Protein AF-A0A261EPU2-F1 (afdb_monomer)

Secondary structure (DSSP, 8-state):
----TT-SEEEEE-SSS-EEEEEESSHHHHHHHHHHT-EEETTTTEEEPPEEEEGGGEEEEE--S-SSS-TT-EEEEE-TTPPPB-

pLDDT: mean 92.69, std 5.02, range [67.62, 97.56]

Foldseek 3Di:
DDDDPQFFKWFWDDDPDIATLGGDNDPVVNQVSQVVPWDQDPPPPGTDTTFMFTPVQKDWDFDDPDPVDDGRDIGIDGHPPTDTDD

Sequence (86 aa):
MRKDNKNRYYVIGGQYEPYCYGGTPTLLGAKRLAGRNMEHWDNWQGWHRPHVYKAEDVIETEAHGCLTHDDGSIIIMPREDATPMA

Solvent-accessible surface area (backbone atoms only — not comparable to full-atom values): 5099 Å² total; per-residue (Å²): 95,83,89,54,93,72,32,45,22,33,23,41,29,64,88,92,54,83,42,61,83,46,67,22,64,41,70,70,52,32,54,54,50,19,68,73,52,59,40,76,43,89,84,79,77,40,78,44,68,31,37,36,33,47,43,88,39,44,44,80,45,71,35,70,88,48,92,91,47,60,68,74,39,52,36,54,45,71,41,96,85,50,72,67,57,132

Organism: NCBI:txid987063

Structure (mmCIF, N/CA/C/O backbone):
data_AF-A0A261EPU2-F1
#
_entry.id   AF-A0A261EPU2-F1
#
loop_
_atom_site.group_PDB
_atom_site.id
_atom_site.type_symbol
_atom_site.label_atom_id
_atom_site.label_alt_id
_atom_site.label_comp_id
_atom_site.label_asym_id
_atom_site.label_entity_id
_atom_site.label_seq_id
_atom_site.pdbx_PDB_ins_code
_atom_site.Cartn_x
_atom_site.Cartn_y
_atom_site.Cartn_z
_atom_site.occupancy
_atom_site.B_iso_or_equiv
_atom_site.auth_seq_id
_atom_site.auth_comp_id
_atom_site.auth_asym_id
_atom_site.auth_atom_id
_atom_site.pdbx_PDB_model_num
ATOM 1 N N . MET A 1 1 ? 2.682 4.173 8.795 1.00 67.62 1 MET A N 1
ATOM 2 C CA . MET A 1 1 ? 1.682 5.230 8.475 1.00 67.62 1 MET A CA 1
ATOM 3 C C . MET A 1 1 ? 0.353 4.827 9.100 1.00 67.62 1 MET A C 1
ATOM 5 O O . MET A 1 1 ? 0.040 3.651 9.034 1.00 67.62 1 MET A O 1
ATOM 9 N N . ARG A 1 2 ? -0.410 5.747 9.709 1.00 77.69 2 ARG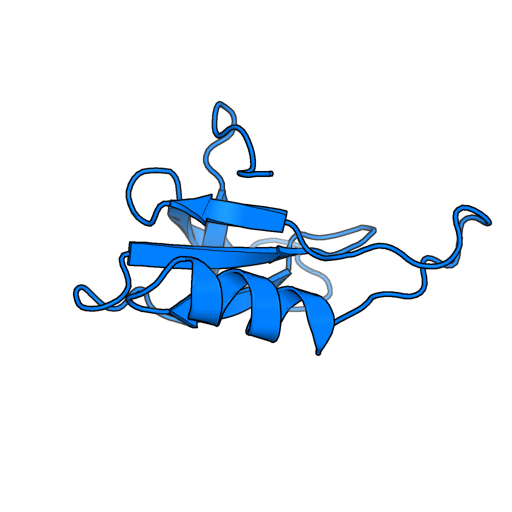 A N 1
ATOM 10 C CA . ARG A 1 2 ? -1.741 5.428 10.263 1.00 77.69 2 ARG A CA 1
ATOM 11 C C . ARG A 1 2 ? -2.865 5.771 9.287 1.00 77.69 2 ARG A C 1
ATOM 13 O O . ARG A 1 2 ? -2.732 6.669 8.452 1.00 77.69 2 ARG A O 1
ATOM 20 N N . LYS A 1 3 ? -3.963 5.039 9.393 1.00 83.31 3 LYS A N 1
ATOM 21 C CA . LYS A 1 3 ? -5.201 5.196 8.653 1.00 83.31 3 LYS A CA 1
ATOM 22 C C . LYS A 1 3 ? -5.895 6.480 9.108 1.00 83.31 3 LYS A C 1
ATOM 24 O O . LYS A 1 3 ? -5.972 6.781 10.295 1.00 83.31 3 LYS A O 1
ATOM 29 N N . ASP A 1 4 ? -6.389 7.250 8.148 1.00 86.56 4 ASP A N 1
ATOM 30 C CA . ASP A 1 4 ? -7.144 8.476 8.392 1.00 86.56 4 ASP A CA 1
ATOM 31 C C . ASP A 1 4 ? -8.600 8.199 8.025 1.00 86.56 4 ASP A C 1
ATOM 33 O O . ASP A 1 4 ? -8.893 7.766 6.910 1.00 86.56 4 ASP A O 1
ATOM 37 N N . ASN A 1 5 ? -9.515 8.487 8.949 1.00 86.25 5 ASN A N 1
ATOM 38 C CA . ASN A 1 5 ? -10.954 8.310 8.758 1.00 86.25 5 ASN A CA 1
ATOM 39 C C . ASN A 1 5 ? -11.524 9.141 7.595 1.00 86.25 5 ASN A C 1
ATOM 41 O O . ASN A 1 5 ? -12.626 8.865 7.122 1.00 86.25 5 ASN A O 1
ATOM 45 N N . LYS A 1 6 ? -10.802 10.161 7.117 1.00 91.88 6 LYS A N 1
ATOM 46 C CA . LYS A 1 6 ? -11.187 10.951 5.938 1.00 91.88 6 LYS A CA 1
ATOM 47 C C . LYS A 1 6 ? -10.881 10.236 4.622 1.00 91.88 6 LYS A C 1
ATOM 49 O O . LYS A 1 6 ? -11.494 10.558 3.602 1.00 91.88 6 LYS A O 1
ATOM 54 N N . ASN A 1 7 ? -9.947 9.287 4.622 1.00 95.19 7 ASN A N 1
ATOM 55 C CA . ASN A 1 7 ? -9.559 8.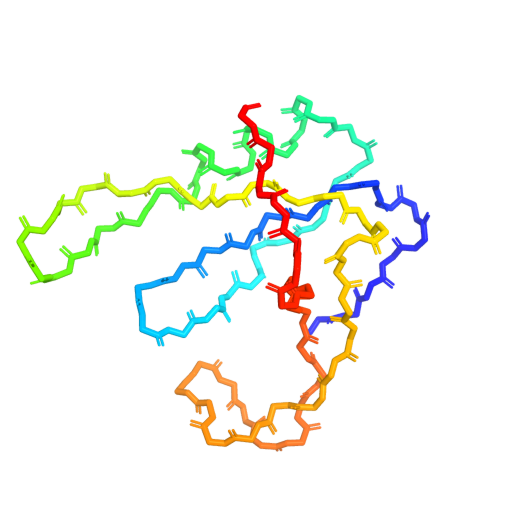561 3.422 1.00 95.19 7 ASN A CA 1
ATOM 56 C C . ASN A 1 7 ? -10.536 7.421 3.154 1.00 95.19 7 ASN A C 1
ATOM 58 O O . ASN A 1 7 ? -10.840 6.612 4.024 1.00 95.19 7 ASN A O 1
ATOM 62 N N . ARG A 1 8 ? -11.015 7.355 1.912 1.00 96.44 8 ARG A N 1
ATOM 63 C CA . ARG A 1 8 ? -11.907 6.290 1.436 1.00 96.44 8 ARG A CA 1
ATOM 64 C C . ARG A 1 8 ? -11.181 5.261 0.588 1.00 96.44 8 ARG A C 1
ATOM 66 O O . ARG A 1 8 ? -11.723 4.185 0.364 1.00 96.44 8 ARG A O 1
ATOM 73 N N . TYR A 1 9 ? -9.982 5.594 0.126 1.00 97.00 9 TYR A N 1
ATOM 74 C CA . TYR A 1 9 ? -9.173 4.761 -0.745 1.00 97.00 9 TYR A CA 1
ATOM 75 C C . TYR A 1 9 ? -7.722 4.804 -0.292 1.00 97.00 9 TYR A C 1
ATOM 77 O O . TYR A 1 9 ? -7.259 5.838 0.188 1.00 97.00 9 TYR A O 1
ATOM 85 N N . TYR A 1 10 ? -7.019 3.699 -0.482 1.00 97.25 10 TYR A N 1
ATOM 86 C CA . TYR A 1 10 ? -5.602 3.539 -0.197 1.00 97.25 10 TYR A CA 1
ATOM 87 C C . TYR A 1 10 ? -4.894 2.996 -1.427 1.00 97.25 10 TYR A C 1
ATOM 89 O O . TYR A 1 10 ? -5.451 2.181 -2.159 1.00 97.25 10 TYR A O 1
ATOM 97 N N . VAL A 1 11 ? -3.684 3.483 -1.673 1.00 97.31 11 VAL A N 1
ATOM 98 C CA . VAL A 1 11 ? -2.845 3.046 -2.785 1.00 97.31 11 VAL A CA 1
ATOM 99 C C . VAL A 1 11 ? -1.728 2.194 -2.219 1.00 97.31 11 VAL A C 1
ATOM 101 O O . VAL A 1 11 ? -0.889 2.698 -1.471 1.00 97.31 11 VAL A O 1
ATOM 104 N N . ILE A 1 12 ? -1.746 0.911 -2.560 1.00 96.25 12 ILE A N 1
ATOM 105 C CA . ILE A 1 12 ? -0.802 -0.078 -2.049 1.00 96.25 12 ILE A CA 1
ATOM 106 C C . ILE A 1 12 ? -0.207 -0.819 -3.244 1.00 96.25 12 ILE A C 1
ATOM 108 O O . ILE A 1 12 ? -0.937 -1.291 -4.117 1.00 96.25 12 ILE A O 1
ATOM 112 N N . GLY A 1 13 ? 1.117 -0.863 -3.306 1.00 94.50 13 GLY A N 1
ATOM 113 C CA . GLY A 1 13 ? 1.879 -1.561 -4.341 1.00 94.50 13 GLY A CA 1
ATOM 114 C C . GLY A 1 13 ? 3.067 -2.285 -3.725 1.00 94.50 13 GLY A C 1
ATOM 115 O O . GLY A 1 13 ? 3.050 -2.556 -2.530 1.00 94.50 13 GLY A O 1
ATOM 116 N N . GLY A 1 14 ? 4.081 -2.577 -4.521 1.00 92.38 14 GLY A N 1
ATOM 117 C CA . GLY A 1 14 ? 5.312 -3.223 -4.107 1.00 92.38 14 GLY A CA 1
ATOM 118 C C . GLY A 1 14 ? 5.453 -4.604 -4.733 1.00 92.38 14 GLY A C 1
ATOM 119 O O . GLY A 1 14 ? 4.499 -5.374 -4.824 1.00 92.38 14 GLY A O 1
ATOM 120 N N . GLN A 1 15 ? 6.668 -4.904 -5.188 1.00 90.44 15 GLN A N 1
ATOM 121 C CA . GLN A 1 15 ? 6.988 -6.158 -5.867 1.00 90.44 15 GLN A CA 1
ATOM 122 C C . GLN A 1 15 ? 7.095 -7.335 -4.892 1.00 90.44 15 GLN A C 1
ATOM 124 O O . GLN A 1 15 ? 6.511 -8.391 -5.114 1.00 90.44 15 GLN A O 1
ATOM 129 N N . TYR A 1 16 ? 7.879 -7.153 -3.829 1.00 89.06 16 TYR A N 1
ATOM 130 C CA . TYR A 1 16 ? 8.207 -8.206 -2.863 1.00 89.06 16 TYR A CA 1
ATOM 131 C C . TYR A 1 16 ? 7.496 -8.020 -1.523 1.00 89.06 16 TYR A C 1
ATOM 133 O O . TYR A 1 16 ? 7.256 -8.990 -0.812 1.00 89.06 16 TYR A O 1
ATOM 141 N N . GLU A 1 17 ? 7.153 -6.780 -1.188 1.00 89.50 17 GLU A N 1
ATOM 142 C CA . GLU A 1 17 ? 6.492 -6.408 0.056 1.00 89.50 17 GLU A CA 1
ATOM 143 C C . GLU A 1 17 ? 5.431 -5.343 -0.247 1.00 89.50 17 GLU A C 1
ATOM 145 O O . GLU A 1 17 ? 5.722 -4.420 -1.012 1.00 89.50 17 GLU A O 1
ATOM 150 N N . PRO A 1 18 ? 4.226 -5.433 0.343 1.00 90.12 18 PRO A N 1
ATOM 151 C CA . PRO A 1 18 ? 3.228 -4.384 0.221 1.00 90.12 18 PRO A CA 1
ATOM 152 C C . PRO A 1 18 ? 3.706 -3.077 0.869 1.00 90.12 18 PRO A C 1
ATOM 154 O O . PRO A 1 18 ? 4.002 -3.014 2.059 1.00 90.12 18 PRO A O 1
ATOM 157 N N . TYR A 1 19 ? 3.692 -1.998 0.094 1.00 92.75 19 TYR A N 1
ATOM 158 C CA . TYR A 1 19 ? 3.989 -0.643 0.536 1.00 92.75 19 TYR A CA 1
ATOM 159 C C . TYR A 1 19 ? 2.791 0.282 0.306 1.00 92.75 19 TYR A C 1
ATOM 161 O O . TYR A 1 19 ? 2.263 0.400 -0.803 1.00 92.75 19 TYR A O 1
ATOM 169 N N . CYS A 1 20 ? 2.363 0.975 1.363 1.00 94.81 20 CYS A N 1
ATOM 170 C CA . CYS A 1 20 ? 1.275 1.946 1.297 1.00 94.81 20 CYS A CA 1
ATOM 171 C C . CYS A 1 20 ? 1.797 3.337 0.897 1.00 94.81 20 CYS A C 1
ATOM 173 O O . CYS A 1 20 ? 2.316 4.081 1.727 1.00 94.81 20 CYS A O 1
ATOM 175 N N . TYR A 1 21 ? 1.545 3.741 -0.351 1.00 95.19 21 TYR A N 1
ATOM 176 C CA . TYR A 1 21 ? 1.889 5.066 -0.892 1.00 95.19 21 TYR A CA 1
ATOM 177 C C . TYR A 1 21 ? 1.008 6.204 -0.369 1.00 95.19 21 TYR A C 1
ATOM 179 O O . TYR A 1 21 ? 1.325 7.381 -0.552 1.00 95.19 21 TYR A O 1
ATOM 187 N N . GLY A 1 22 ? -0.126 5.868 0.246 1.00 94.94 22 GLY A N 1
ATOM 188 C CA . GLY A 1 22 ? -0.985 6.821 0.933 1.00 94.94 22 GLY A CA 1
ATOM 189 C C . GLY A 1 22 ? -2.475 6.584 0.719 1.00 94.94 22 GLY A C 1
ATOM 190 O O . GLY A 1 22 ? -2.889 5.679 -0.003 1.00 94.94 22 GLY A O 1
ATOM 191 N N . GLY A 1 23 ? -3.286 7.428 1.358 1.00 95.56 23 GLY A N 1
ATOM 192 C CA . GLY A 1 23 ? -4.742 7.399 1.250 1.00 95.56 23 GLY A CA 1
ATOM 193 C C . GLY A 1 23 ? -5.313 8.668 0.625 1.00 95.56 23 GLY A C 1
ATOM 194 O O . GLY A 1 23 ? -4.706 9.739 0.693 1.00 95.56 23 GLY A O 1
ATOM 195 N N . THR A 1 24 ? -6.489 8.552 0.010 1.00 96.38 24 THR A N 1
ATOM 196 C CA . THR A 1 24 ? -7.227 9.681 -0.564 1.00 96.38 24 THR A CA 1
ATOM 197 C C . THR A 1 24 ? -8.731 9.578 -0.278 1.00 96.38 24 THR A C 1
ATOM 199 O O . THR A 1 24 ? -9.290 8.480 -0.187 1.00 96.38 24 THR A O 1
ATOM 202 N N . PRO A 1 25 ? -9.452 10.711 -0.187 1.00 97.19 25 PRO A N 1
ATOM 203 C CA . PRO A 1 25 ? -10.906 10.708 -0.001 1.00 97.19 25 PRO A CA 1
ATOM 204 C C . PRO A 1 25 ? -11.681 10.340 -1.280 1.00 97.19 25 PRO A C 1
ATOM 206 O O . PRO A 1 25 ? -12.836 9.926 -1.206 1.00 97.19 25 PRO A O 1
ATOM 209 N N . THR A 1 26 ? -11.071 10.489 -2.463 1.00 96.88 26 THR A N 1
ATOM 210 C CA . THR A 1 26 ? -11.719 10.251 -3.766 1.00 96.88 26 THR A CA 1
ATOM 211 C C . THR A 1 26 ? -10.980 9.201 -4.592 1.00 96.88 26 THR A C 1
ATOM 213 O O . THR A 1 26 ? -9.749 9.138 -4.558 1.00 96.88 26 THR A O 1
ATOM 216 N N . LEU A 1 27 ? -11.726 8.427 -5.391 1.00 96.38 27 LEU A N 1
ATOM 217 C CA . LEU A 1 27 ? -11.168 7.407 -6.288 1.00 96.38 27 LEU A CA 1
ATOM 218 C C . LEU A 1 27 ? -10.268 8.035 -7.360 1.00 96.38 27 LEU A C 1
ATOM 220 O O . LEU A 1 27 ? -9.204 7.511 -7.669 1.00 96.38 27 LEU A O 1
ATOM 224 N N . LEU A 1 28 ? -10.659 9.196 -7.896 1.00 97.19 28 LEU A N 1
ATOM 225 C CA . LEU A 1 28 ? -9.836 9.937 -8.856 1.00 97.19 28 LEU A CA 1
ATOM 226 C C . LEU A 1 28 ? -8.485 10.341 -8.247 1.00 97.19 28 LEU A C 1
ATOM 228 O O . LEU A 1 28 ? -7.455 10.241 -8.913 1.00 97.19 28 LEU A O 1
ATOM 232 N N . GLY A 1 29 ? -8.484 10.776 -6.982 1.00 97.12 29 GLY A N 1
ATOM 233 C CA . GLY A 1 29 ? -7.262 11.066 -6.238 1.00 97.12 29 GLY A CA 1
ATOM 234 C C . GLY A 1 29 ? -6.369 9.833 -6.111 1.00 97.12 29 GLY A C 1
ATOM 235 O O . GLY A 1 29 ? -5.178 9.925 -6.405 1.00 97.12 29 GLY A O 1
ATOM 236 N N . ALA A 1 30 ? -6.951 8.681 -5.769 1.00 97.12 30 ALA A N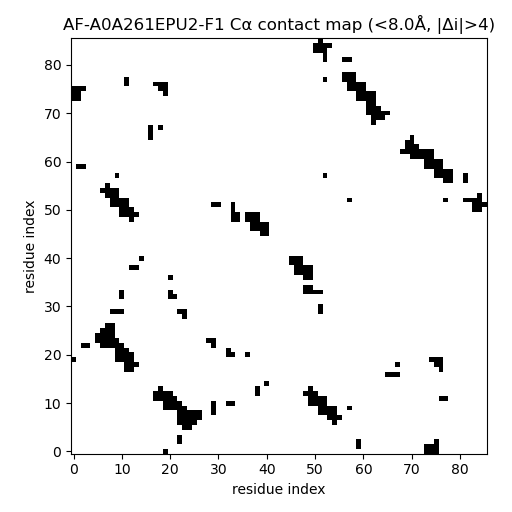 1
ATOM 237 C CA . ALA A 1 30 ? -6.223 7.422 -5.641 1.00 97.12 30 ALA A CA 1
ATOM 238 C C . ALA A 1 30 ? -5.616 6.981 -6.978 1.00 97.12 30 ALA A C 1
ATOM 240 O O . ALA A 1 30 ? -4.428 6.687 -7.038 1.00 97.12 30 ALA A O 1
ATOM 241 N N . LYS A 1 31 ? -6.375 7.041 -8.082 1.00 96.50 31 LYS A N 1
ATOM 242 C CA . LYS A 1 31 ? -5.864 6.712 -9.427 1.00 96.50 31 LYS A CA 1
ATOM 243 C C . LYS A 1 31 ? -4.708 7.622 -9.852 1.00 96.50 31 LYS A C 1
ATOM 245 O O . LYS A 1 31 ? -3.732 7.151 -10.431 1.00 96.50 31 LYS A O 1
ATOM 250 N N . ARG A 1 32 ? -4.781 8.921 -9.537 1.00 97.56 32 ARG A N 1
ATOM 251 C CA . ARG A 1 32 ? -3.677 9.871 -9.774 1.00 97.56 32 ARG A CA 1
ATOM 252 C C . ARG A 1 32 ? -2.469 9.590 -8.884 1.00 97.56 32 ARG A C 1
ATOM 254 O O . ARG A 1 32 ? -1.340 9.774 -9.324 1.00 97.56 32 ARG A O 1
ATOM 261 N N . LEU A 1 33 ? -2.687 9.193 -7.632 1.00 97.31 33 LEU A N 1
ATOM 262 C CA . LEU A 1 33 ? -1.610 8.814 -6.721 1.00 97.31 33 LEU A CA 1
ATOM 263 C C . LEU A 1 33 ? -0.919 7.532 -7.202 1.00 97.31 33 LEU A C 1
ATOM 265 O O . LEU A 1 33 ? 0.300 7.535 -7.320 1.00 97.31 33 LEU A O 1
ATOM 269 N N . ALA A 1 34 ? -1.676 6.506 -7.587 1.00 97.06 34 ALA A N 1
ATOM 270 C CA . ALA A 1 34 ? -1.148 5.281 -8.185 1.00 97.06 34 ALA A CA 1
ATOM 271 C C . ALA A 1 34 ? -0.347 5.567 -9.465 1.00 97.06 34 ALA A C 1
ATOM 273 O O . ALA A 1 34 ? 0.763 5.078 -9.626 1.00 97.06 34 ALA A O 1
ATOM 274 N N . GLY A 1 35 ? -0.854 6.435 -10.348 1.00 96.69 35 GLY A N 1
ATOM 275 C CA . GLY A 1 35 ? -0.133 6.824 -11.565 1.00 96.69 35 GLY A CA 1
ATOM 276 C C . GLY A 1 35 ? 1.181 7.579 -11.322 1.00 96.69 35 GLY A C 1
ATOM 277 O O . GLY A 1 35 ? 2.069 7.508 -12.162 1.00 96.69 35 GLY A O 1
ATOM 278 N N . ARG A 1 36 ? 1.323 8.291 -10.195 1.00 96.75 36 ARG A N 1
ATOM 279 C CA . ARG A 1 36 ? 2.572 8.985 -9.820 1.00 96.75 36 ARG A CA 1
ATOM 280 C C . ARG A 1 36 ? 3.598 8.073 -9.152 1.00 96.75 36 ARG A C 1
ATOM 282 O O . ARG A 1 36 ? 4.766 8.431 -9.124 1.00 96.75 36 ARG A O 1
ATOM 289 N N . ASN A 1 37 ? 3.159 6.931 -8.631 1.00 96.25 37 ASN A N 1
ATOM 290 C CA . ASN A 1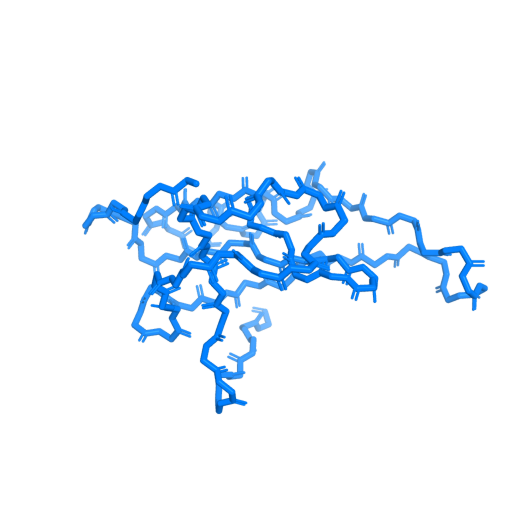 37 ? 3.999 5.957 -7.940 1.00 96.25 37 ASN A CA 1
ATOM 291 C C . ASN A 1 37 ? 4.130 4.673 -8.770 1.00 96.25 37 ASN A C 1
ATOM 293 O O . ASN A 1 37 ? 4.005 3.582 -8.237 1.00 96.25 37 ASN A O 1
ATOM 297 N N . MET A 1 38 ? 4.314 4.792 -10.089 1.00 95.69 38 MET A N 1
ATOM 298 C CA . MET A 1 38 ? 4.601 3.626 -10.931 1.00 95.69 38 MET A CA 1
ATOM 299 C C . MET A 1 38 ? 5.896 2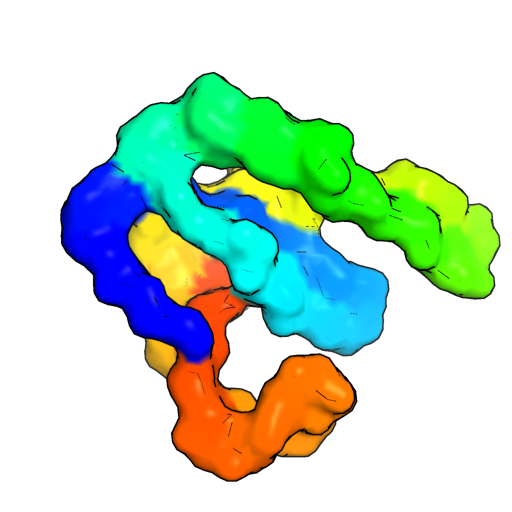.955 -10.464 1.00 95.69 38 MET A C 1
ATOM 301 O O . MET A 1 38 ? 6.899 3.625 -10.226 1.00 95.69 38 MET A O 1
ATOM 305 N N . GLU A 1 39 ? 5.870 1.635 -10.381 1.00 93.69 39 GLU A N 1
ATOM 306 C CA . GLU A 1 39 ? 6.969 0.813 -9.895 1.00 93.69 39 GLU A CA 1
ATOM 307 C C . GLU A 1 39 ? 7.626 0.107 -11.065 1.00 93.69 39 GLU A C 1
ATOM 309 O O . GLU A 1 39 ? 6.941 -0.461 -11.911 1.00 93.69 39 GLU A O 1
ATOM 314 N N . HIS A 1 40 ? 8.951 0.114 -11.111 1.00 93.31 40 HIS A N 1
ATOM 315 C CA . HIS A 1 40 ? 9.674 -0.756 -12.022 1.00 93.31 40 HIS A CA 1
ATOM 316 C C . HIS A 1 40 ? 10.057 -2.032 -11.275 1.00 93.31 40 HIS A C 1
ATOM 318 O O . HIS A 1 40 ? 10.869 -1.979 -10.353 1.00 93.31 40 HIS A O 1
ATOM 324 N N . TRP A 1 41 ? 9.481 -3.163 -11.670 1.00 93.88 41 TRP A N 1
ATOM 325 C CA . TRP A 1 41 ? 9.769 -4.465 -11.080 1.00 93.88 41 TRP A CA 1
ATOM 326 C C . TRP A 1 41 ? 10.981 -5.103 -11.760 1.00 93.88 41 TRP A C 1
ATOM 328 O O . TRP A 1 41 ? 11.068 -5.182 -12.989 1.00 93.88 41 TRP A O 1
ATOM 338 N N . ASP A 1 42 ? 11.939 -5.552 -10.953 1.00 91.19 42 ASP A N 1
ATOM 339 C CA . ASP A 1 42 ? 13.230 -6.073 -11.420 1.00 91.19 42 ASP A CA 1
ATOM 340 C C . ASP A 1 42 ? 13.186 -7.544 -11.883 1.00 91.19 42 ASP A C 1
ATOM 342 O O . ASP A 1 42 ? 14.159 -8.056 -12.430 1.00 91.19 42 ASP A O 1
ATOM 346 N N . ASN A 1 43 ? 12.031 -8.205 -11.771 1.00 92.38 43 ASN A N 1
ATOM 347 C CA . ASN A 1 43 ? 11.788 -9.588 -12.198 1.00 92.38 43 ASN A CA 1
ATOM 348 C C . ASN A 1 43 ? 11.377 -9.721 -13.681 1.00 92.38 43 ASN A C 1
ATOM 350 O O . ASN A 1 43 ? 10.618 -10.623 -14.040 1.00 92.38 43 ASN A O 1
ATOM 354 N N . TRP A 1 44 ? 11.839 -8.803 -14.536 1.00 88.75 44 TRP A N 1
ATOM 355 C CA . TRP A 1 44 ? 11.488 -8.699 -15.962 1.00 88.75 44 TRP A CA 1
ATOM 356 C C . TRP A 1 44 ? 9.997 -8.484 -16.289 1.00 88.75 44 TRP A C 1
ATOM 358 O O . TRP A 1 44 ? 9.636 -8.518 -17.464 1.00 88.75 44 TRP A O 1
ATOM 368 N N . GLN A 1 45 ? 9.130 -8.198 -15.309 1.00 91.31 45 GLN A N 1
ATOM 369 C CA . GLN A 1 45 ? 7.730 -7.830 -15.580 1.00 91.31 45 GLN A CA 1
ATOM 370 C C . GLN A 1 45 ? 7.548 -6.340 -15.930 1.00 91.31 45 GLN A C 1
ATOM 372 O O . GLN A 1 45 ? 6.525 -5.949 -16.492 1.00 91.31 45 GLN A O 1
ATOM 377 N N . GLY A 1 46 ? 8.575 -5.513 -15.704 1.00 93.50 46 GLY A N 1
ATOM 378 C CA . GLY A 1 46 ? 8.615 -4.128 -16.164 1.00 93.50 46 GLY A CA 1
ATOM 379 C C . GLY A 1 46 ? 7.837 -3.176 -15.260 1.00 93.50 46 GLY A C 1
ATOM 380 O O . GLY A 1 46 ? 7.972 -3.219 -14.042 1.00 93.50 46 GLY A O 1
ATOM 381 N N . TRP A 1 47 ? 7.072 -2.254 -15.850 1.00 95.19 47 TRP A N 1
ATOM 382 C CA . TRP A 1 47 ? 6.381 -1.201 -15.101 1.00 95.19 47 TRP A CA 1
ATOM 383 C C . TRP A 1 47 ? 5.012 -1.654 -14.590 1.00 95.19 47 TRP A C 1
ATOM 385 O O . TRP A 1 47 ? 4.121 -1.969 -15.378 1.00 95.19 47 TRP A O 1
ATOM 395 N N . HIS A 1 48 ? 4.812 -1.570 -13.280 1.00 94.81 48 HIS A N 1
ATOM 396 C CA . HIS A 1 48 ? 3.569 -1.887 -12.592 1.00 94.81 48 HIS A CA 1
ATOM 397 C C . HIS A 1 48 ? 2.971 -0.648 -11.941 1.00 94.81 48 HIS A C 1
ATOM 399 O O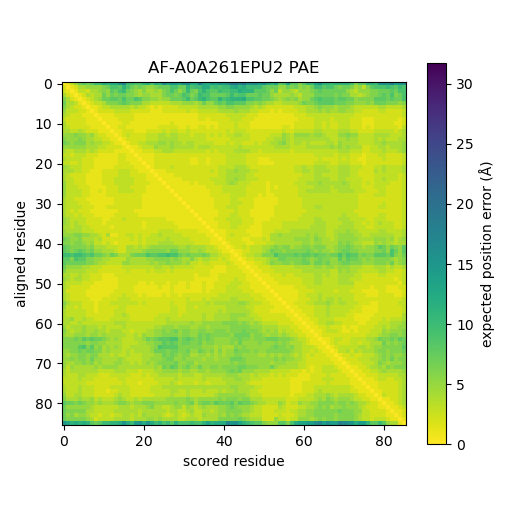 . HIS A 1 48 ? 3.664 0.252 -11.466 1.00 94.81 48 HIS A O 1
ATOM 405 N N . ARG A 1 49 ? 1.642 -0.593 -11.932 1.00 95.50 49 ARG A N 1
ATOM 406 C CA . ARG A 1 49 ? 0.906 0.442 -11.215 1.00 95.50 49 ARG A CA 1
ATOM 407 C C . ARG A 1 49 ? 0.467 -0.121 -9.862 1.00 95.50 49 ARG A C 1
ATOM 409 O O . ARG A 1 49 ? -0.195 -1.158 -9.872 1.00 95.50 49 ARG A O 1
ATOM 416 N N . PRO A 1 50 ? 0.727 0.576 -8.742 1.00 96.75 50 PRO A N 1
ATOM 417 C CA . PRO A 1 50 ? 0.152 0.223 -7.453 1.00 96.75 50 PRO A CA 1
ATOM 418 C C . PRO A 1 50 ? -1.368 0.114 -7.523 1.00 96.75 50 PRO A C 1
ATOM 420 O O . PRO A 1 50 ? -2.041 0.877 -8.228 1.00 96.75 50 PRO A O 1
ATOM 423 N N . HIS A 1 51 ? -1.919 -0.808 -6.753 1.00 97.06 51 HIS A N 1
ATOM 424 C CA . HIS A 1 51 ? -3.347 -1.042 -6.717 1.00 97.06 51 HIS A CA 1
ATOM 425 C C . HIS A 1 51 ? -4.064 -0.046 -5.806 1.00 97.06 51 HIS A C 1
ATOM 427 O O . HIS A 1 51 ? -3.500 0.509 -4.862 1.00 97.06 51 HIS A O 1
ATOM 433 N N . VAL A 1 52 ? -5.340 0.188 -6.106 1.00 97.56 52 VAL A N 1
ATOM 434 C CA . VAL A 1 52 ? -6.225 1.006 -5.279 1.00 97.56 52 VAL A CA 1
ATOM 435 C C . VAL A 1 52 ? -7.146 0.080 -4.502 1.00 97.56 52 VAL A C 1
ATOM 437 O O . VAL A 1 52 ? -7.858 -0.716 -5.100 1.00 97.56 52 VAL A O 1
ATOM 440 N N . TYR A 1 53 ? -7.190 0.225 -3.187 1.00 97.25 53 TYR A N 1
ATOM 441 C CA . TYR A 1 53 ? -8.105 -0.491 -2.304 1.00 97.25 53 TYR A CA 1
ATOM 442 C C . TYR A 1 53 ? -9.054 0.497 -1.645 1.00 97.25 53 TYR A C 1
ATOM 444 O O . TYR A 1 53 ? -8.718 1.672 -1.464 1.00 97.25 53 TYR A O 1
ATOM 452 N N . LYS A 1 54 ? -10.246 0.046 -1.264 1.00 96.44 54 LYS A N 1
ATOM 453 C CA . LYS A 1 54 ? -11.105 0.860 -0.409 1.00 96.44 54 LYS A CA 1
ATOM 454 C C . LYS A 1 54 ? -10.560 0.873 1.011 1.00 96.44 54 LYS A C 1
ATOM 456 O O . LYS A 1 54 ? -9.908 -0.062 1.458 1.00 96.44 54 LYS A O 1
ATOM 461 N N . ALA A 1 55 ? -10.894 1.918 1.756 1.00 95.38 55 ALA A N 1
ATOM 462 C CA . ALA A 1 55 ? -10.528 2.019 3.159 1.00 95.38 55 ALA A CA 1
ATOM 463 C C . ALA A 1 55 ? -11.126 0.881 4.004 1.00 95.38 55 ALA A C 1
ATOM 465 O O . ALA A 1 55 ? -10.515 0.487 4.985 1.00 95.38 55 ALA A O 1
ATOM 466 N N . GLU A 1 56 ? -12.291 0.337 3.652 1.00 94.25 56 GLU A N 1
ATOM 467 C CA . GLU A 1 56 ? -12.894 -0.811 4.355 1.00 94.25 56 GLU A CA 1
ATOM 468 C C . GLU A 1 56 ? -12.108 -2.122 4.175 1.00 94.25 56 GLU A C 1
ATOM 470 O O . GLU A 1 56 ? -12.108 -2.969 5.068 1.00 94.25 56 GLU A O 1
ATOM 475 N N . ASP A 1 57 ? -11.358 -2.226 3.078 1.00 95.56 57 ASP A N 1
ATOM 476 C CA . ASP A 1 57 ? -10.612 -3.420 2.681 1.00 95.56 57 ASP A CA 1
ATOM 477 C C . ASP A 1 57 ? -9.134 -3.365 3.102 1.00 95.56 57 ASP A C 1
ATOM 479 O O . ASP A 1 57 ? -8.349 -4.228 2.717 1.00 95.56 57 ASP A O 1
ATOM 483 N N . VAL A 1 58 ? -8.734 -2.358 3.888 1.00 95.12 58 VAL A N 1
ATOM 484 C CA 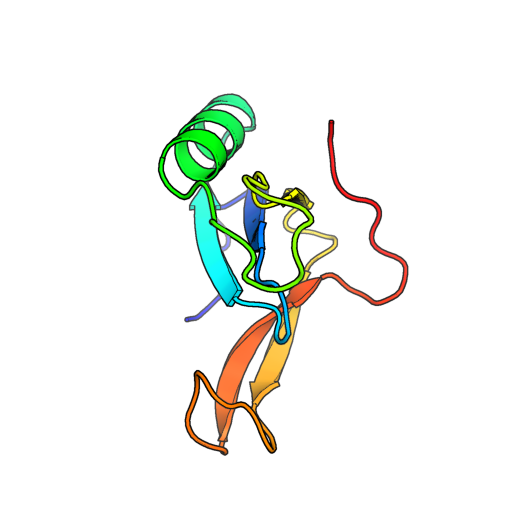. VAL A 1 58 ? -7.369 -2.231 4.423 1.00 95.12 58 VAL A CA 1
ATOM 485 C C . VAL A 1 58 ? -7.349 -2.231 5.946 1.00 95.12 58 VAL A C 1
ATOM 487 O O . VAL A 1 58 ? -8.193 -1.608 6.609 1.00 95.12 58 VAL A O 1
ATOM 490 N N . ILE A 1 59 ? -6.336 -2.890 6.494 1.00 94.69 59 ILE A N 1
ATOM 491 C CA . ILE A 1 59 ? -6.095 -3.047 7.926 1.00 94.69 59 ILE A CA 1
ATOM 492 C C . ILE A 1 59 ? -4.793 -2.365 8.335 1.00 94.69 59 ILE A C 1
ATOM 494 O O . ILE A 1 59 ? -3.853 -2.261 7.549 1.00 94.69 59 ILE A O 1
ATOM 498 N N . GLU A 1 60 ? -4.765 -1.890 9.577 1.00 94.56 60 GLU A N 1
ATOM 499 C CA . GLU A 1 60 ? -3.521 -1.537 10.252 1.00 94.56 60 GLU A CA 1
ATOM 500 C C . GLU A 1 60 ? -2.981 -2.782 10.943 1.00 94.56 60 GLU A C 1
ATOM 502 O O . GLU A 1 60 ? -3.725 -3.480 11.633 1.00 94.56 60 GLU A O 1
ATOM 507 N N . THR A 1 61 ? -1.698 -3.050 10.766 1.00 92.56 61 THR A N 1
ATOM 508 C CA . THR A 1 61 ? -1.015 -4.162 11.421 1.00 92.56 61 THR A CA 1
ATOM 509 C C . THR A 1 61 ? 0.417 -3.776 11.741 1.00 92.56 61 THR A C 1
ATOM 511 O O . THR A 1 61 ? 0.940 -2.786 11.227 1.00 92.56 61 THR A O 1
ATOM 514 N N . GLU A 1 62 ? 1.032 -4.542 12.626 1.00 93.56 62 GLU A N 1
ATOM 515 C CA . GLU A 1 62 ? 2.438 -4.406 12.973 1.00 93.56 62 GLU A CA 1
ATOM 516 C C . GLU A 1 62 ? 3.309 -5.072 11.902 1.00 93.56 62 GLU A C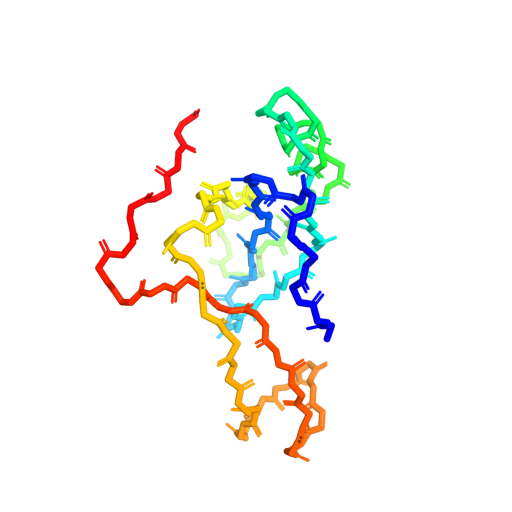 1
ATOM 518 O O . GLU A 1 62 ? 3.002 -6.173 11.439 1.00 93.56 62 GLU A O 1
ATOM 523 N N . ALA A 1 63 ? 4.364 -4.379 11.485 1.00 90.75 63 ALA A N 1
ATOM 524 C CA . ALA A 1 63 ? 5.390 -4.913 10.608 1.00 90.75 63 ALA A CA 1
ATOM 525 C C . ALA A 1 63 ? 6.247 -5.931 11.367 1.00 90.75 63 ALA A C 1
ATOM 527 O O . ALA A 1 63 ? 6.672 -5.671 12.496 1.00 90.75 63 ALA A O 1
ATOM 528 N N . HIS A 1 64 ? 6.519 -7.067 10.726 1.00 89.81 64 HIS A N 1
ATOM 529 C CA . HIS A 1 64 ? 7.462 -8.057 11.226 1.00 89.81 64 HIS A CA 1
ATOM 530 C C . HIS A 1 64 ? 8.195 -8.727 10.059 1.00 89.81 64 HIS A C 1
ATOM 532 O O . HIS A 1 64 ? 7.564 -9.324 9.186 1.00 89.81 64 HIS A O 1
ATOM 538 N N . GLY A 1 65 ? 9.524 -8.616 10.033 1.00 87.81 65 GLY A N 1
ATOM 539 C CA . GLY A 1 65 ? 10.375 -9.127 8.959 1.00 87.81 65 GLY A CA 1
ATOM 540 C C . GLY A 1 65 ? 10.266 -8.338 7.650 1.00 87.81 65 GLY A C 1
ATOM 541 O O . GLY A 1 65 ? 10.652 -8.847 6.598 1.00 87.81 65 GLY A O 1
ATOM 542 N N . CYS A 1 66 ? 9.722 -7.122 7.701 1.00 86.38 66 CYS A N 1
ATOM 543 C CA . CYS A 1 66 ? 9.588 -6.233 6.552 1.00 86.38 66 CYS A CA 1
ATOM 544 C C . CYS A 1 66 ? 10.959 -5.701 6.101 1.00 86.38 66 CYS A C 1
ATOM 546 O O . CYS A 1 66 ? 11.824 -5.400 6.919 1.00 86.38 66 CYS A O 1
ATOM 548 N N . LEU A 1 67 ? 11.161 -5.546 4.790 1.00 85.56 67 LEU A N 1
ATOM 549 C CA . LEU A 1 67 ? 12.380 -4.941 4.236 1.00 85.56 67 LEU A CA 1
ATOM 550 C C . LEU A 1 67 ? 12.310 -3.415 4.266 1.00 85.56 67 LEU A C 1
ATOM 552 O O . LEU A 1 67 ? 13.331 -2.738 4.364 1.00 85.56 67 LEU A O 1
ATOM 556 N N . THR A 1 68 ? 11.101 -2.874 4.126 1.00 84.25 68 THR A N 1
ATOM 557 C CA . THR A 1 68 ? 10.863 -1.433 3.971 1.00 84.25 68 THR A CA 1
ATOM 558 C C . THR A 1 68 ? 10.445 -0.735 5.265 1.00 84.25 68 THR A C 1
ATOM 560 O O . THR A 1 68 ? 10.291 0.488 5.278 1.00 84.25 68 THR A O 1
ATOM 563 N N . HIS A 1 69 ? 10.287 -1.490 6.353 1.00 86.00 69 HIS A N 1
ATOM 564 C CA . HIS A 1 69 ? 9.793 -1.008 7.636 1.00 86.00 69 HIS A CA 1
ATOM 565 C C . HIS A 1 69 ? 10.512 -1.700 8.794 1.00 86.00 69 HIS A C 1
ATOM 567 O O . HIS A 1 69 ? 10.771 -2.898 8.727 1.00 86.00 69 HIS A O 1
ATOM 573 N N . ASP A 1 70 ? 10.767 -0.960 9.873 1.00 90.25 70 ASP A N 1
ATOM 574 C CA . ASP A 1 70 ? 11.262 -1.547 11.117 1.00 90.25 70 ASP A CA 1
ATOM 575 C C . ASP A 1 70 ? 10.185 -2.425 11.769 1.00 90.25 70 ASP A C 1
ATOM 577 O O . ASP A 1 70 ? 8.994 -2.075 11.772 1.00 90.25 70 ASP A O 1
ATOM 581 N N . ASP A 1 71 ? 10.613 -3.528 12.380 1.00 91.44 71 ASP A N 1
ATOM 582 C CA . ASP A 1 71 ? 9.748 -4.375 13.199 1.00 91.44 71 ASP A CA 1
ATOM 583 C C . ASP A 1 71 ? 9.099 -3.554 14.323 1.00 91.44 71 ASP A C 1
ATOM 585 O O . ASP A 1 71 ? 9.743 -2.725 14.973 1.00 91.44 71 ASP A O 1
ATOM 589 N N . GLY A 1 72 ? 7.799 -3.756 14.542 1.00 89.81 72 GLY A N 1
ATOM 590 C CA . GLY A 1 72 ? 7.024 -2.971 15.507 1.00 89.81 72 GLY A CA 1
ATOM 591 C C . GLY A 1 72 ? 6.367 -1.711 14.942 1.00 89.81 72 GLY A C 1
ATOM 592 O O . GLY A 1 72 ? 5.560 -1.065 15.618 1.00 89.81 72 GLY A O 1
ATOM 593 N N . SER A 1 73 ? 6.672 -1.332 13.699 1.00 90.06 73 SER A N 1
ATOM 594 C CA . SER A 1 73 ? 6.022 -0.186 13.061 1.00 90.06 73 SER A CA 1
ATOM 595 C C . SER A 1 73 ? 4.616 -0.527 12.551 1.00 90.06 73 SER A C 1
ATOM 597 O O . SER A 1 73 ? 4.344 -1.632 12.093 1.00 90.06 73 SER A O 1
ATOM 599 N N . ILE A 1 74 ? 3.690 0.437 12.620 1.00 92.50 74 ILE A N 1
ATOM 600 C CA . ILE A 1 74 ? 2.328 0.257 12.095 1.00 92.50 74 ILE A CA 1
ATOM 601 C C . ILE A 1 74 ? 2.306 0.526 10.588 1.00 92.50 74 ILE A C 1
ATOM 603 O O . ILE A 1 74 ? 2.572 1.656 10.137 1.00 92.50 74 ILE A O 1
ATOM 607 N N . ILE A 1 75 ? 1.919 -0.497 9.830 1.00 93.12 75 ILE A N 1
ATOM 608 C CA . ILE A 1 75 ? 1.765 -0.489 8.375 1.00 93.12 75 ILE A CA 1
ATOM 609 C C . ILE A 1 75 ? 0.302 -0.690 7.977 1.00 93.12 75 ILE A C 1
ATOM 611 O O . ILE A 1 75 ? -0.516 -1.185 8.752 1.00 93.12 75 ILE A O 1
ATOM 615 N N . ILE A 1 76 ? -0.030 -0.268 6.756 1.00 94.31 76 ILE A N 1
ATOM 616 C CA . ILE A 1 76 ? -1.367 -0.424 6.178 1.00 94.31 76 ILE A CA 1
ATOM 617 C C . ILE A 1 76 ? -1.268 -1.448 5.059 1.00 94.31 76 ILE A C 1
ATOM 619 O O . ILE A 1 76 ? -0.529 -1.234 4.098 1.00 94.31 76 ILE A O 1
ATOM 623 N N . MET A 1 77 ? -2.040 -2.522 5.175 1.00 92.94 77 MET A N 1
ATOM 624 C CA . MET A 1 77 ? -2.074 -3.608 4.200 1.00 92.94 77 MET A CA 1
ATOM 625 C C . MET A 1 77 ? -3.507 -3.879 3.738 1.00 92.94 77 MET A C 1
ATOM 627 O O . MET A 1 77 ? -4.449 -3.651 4.505 1.00 92.94 77 MET A O 1
ATOM 631 N N . PRO A 1 78 ? -3.705 -4.354 2.497 1.00 94.19 78 PRO A N 1
ATOM 632 C CA . PRO A 1 78 ? -4.990 -4.906 2.102 1.00 94.19 78 PRO A CA 1
ATOM 633 C C . PRO A 1 78 ? -5.298 -6.142 2.953 1.00 94.19 78 PRO A C 1
ATOM 635 O O . PRO A 1 78 ? -4.393 -6.863 3.376 1.00 94.19 78 PRO A O 1
ATOM 638 N N . ARG A 1 79 ? -6.581 -6.391 3.212 1.00 93.94 79 ARG A N 1
ATOM 639 C CA . ARG A 1 79 ? -7.025 -7.678 3.760 1.00 93.94 79 ARG A CA 1
ATOM 640 C C . ARG A 1 79 ? -6.728 -8.786 2.751 1.00 93.94 79 ARG A C 1
ATOM 642 O O . ARG A 1 79 ? -6.668 -8.528 1.552 1.00 93.94 79 ARG A O 1
ATOM 649 N N . GLU A 1 80 ? -6.574 -10.015 3.226 1.00 89.31 80 GLU A N 1
ATOM 650 C CA . GLU A 1 80 ? -6.259 -11.166 2.365 1.00 89.31 80 GLU A CA 1
ATOM 651 C C . GLU A 1 80 ? -7.316 -11.412 1.274 1.00 89.31 80 GLU A C 1
ATOM 653 O O . GLU A 1 80 ? -6.990 -11.862 0.180 1.00 89.31 80 GLU A O 1
ATOM 658 N N . ASP A 1 81 ? -8.577 -11.075 1.551 1.00 92.69 81 ASP A N 1
ATOM 659 C CA . ASP A 1 81 ? -9.721 -11.196 0.643 1.00 92.69 81 ASP A CA 1
ATOM 660 C C . ASP A 1 81 ? -10.015 -9.913 -0.158 1.00 92.69 81 ASP A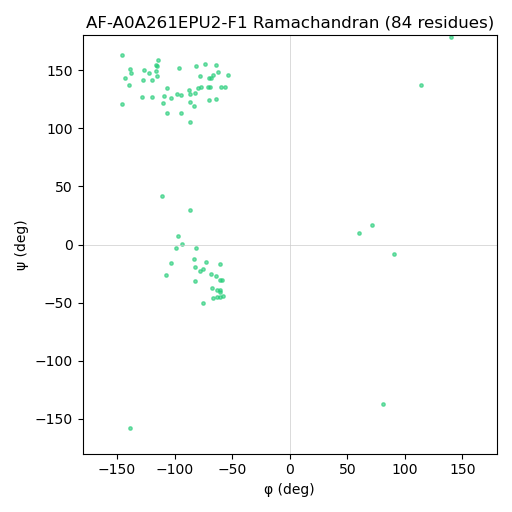 C 1
ATOM 662 O O . ASP A 1 81 ? -10.947 -9.871 -0.967 1.00 92.69 81 ASP A O 1
ATOM 666 N N . ALA A 1 82 ? -9.224 -8.854 0.037 1.00 93.56 82 ALA A N 1
ATOM 667 C CA . ALA A 1 82 ? -9.440 -7.574 -0.616 1.00 93.56 82 ALA A CA 1
ATOM 668 C C . ALA A 1 82 ? -9.139 -7.655 -2.116 1.00 93.56 82 ALA A C 1
ATOM 670 O O . ALA A 1 82 ? -8.026 -7.961 -2.544 1.00 93.56 82 ALA A O 1
ATOM 671 N N . THR A 1 83 ? -10.120 -7.280 -2.936 1.00 93.25 83 THR A N 1
ATOM 672 C CA . THR A 1 83 ? -9.921 -7.163 -4.384 1.00 93.25 83 THR A CA 1
ATOM 673 C C . THR A 1 83 ? -9.565 -5.721 -4.748 1.00 93.25 83 THR A C 1
ATOM 675 O O . THR A 1 83 ? -10.294 -4.798 -4.368 1.00 93.25 83 THR A O 1
ATOM 678 N N . PRO A 1 84 ? -8.475 -5.486 -5.498 1.00 93.38 84 PRO A N 1
ATOM 679 C CA . PRO A 1 84 ? -8.114 -4.145 -5.924 1.00 93.38 84 PRO A CA 1
ATOM 680 C C . PRO A 1 84 ? -9.144 -3.568 -6.901 1.00 93.38 84 PRO A C 1
ATOM 682 O O . PRO A 1 84 ? -9.717 -4.261 -7.742 1.00 93.38 84 PRO A O 1
ATOM 685 N N . MET A 1 85 ? -9.355 -2.262 -6.812 1.00 91.88 85 MET A N 1
ATOM 686 C CA . MET A 1 85 ? -10.203 -1.509 -7.724 1.00 91.88 85 MET A CA 1
ATOM 687 C C . MET A 1 85 ? -9.485 -1.250 -9.054 1.00 91.88 85 MET A C 1
ATOM 689 O O . MET A 1 85 ? -8.326 -0.829 -9.069 1.00 91.88 85 MET A O 1
ATOM 693 N N . ALA A 1 86 ? -10.207 -1.442 -10.162 1.00 76.00 86 ALA A N 1
ATOM 694 C CA . ALA A 1 86 ? -9.781 -1.059 -11.513 1.00 76.00 86 ALA A CA 1
ATOM 695 C C . ALA A 1 86 ? -9.821 0.465 -11.733 1.00 76.00 86 ALA A C 1
ATOM 697 O O . ALA A 1 86 ? -10.676 1.158 -11.130 1.00 76.00 86 ALA A O 1
#

Radius of gyration: 12.54 Å; Cα contacts (8 Å, |Δi|>4): 173; chains: 1; bounding box: 26×22×32 Å

Mean predicted aligned error: 3.44 Å